Protein AF-A0A7S4SL00-F1 (afdb_monomer_lite)

pLDDT: mean 78.19, std 12.88, range [35.03, 93.44]

Organism: NCBI:txid49249

Secondary structure (DSSP, 8-state):
-HHHHHHTSEEETTEEHHHHHHHHS-TT--EEESS--HHHHHHH-SEEEEEEEEEETTTEEEEEEEEESS--TTS--------TT-SSPPGGG-S-TTTTEEEEES-TT-----

Sequence (114 aa):
DLSETVTSMSVTDKLDILGALALLVKPDGIILKNEVYFESFASMFKYSVMVNWYDNPIICSQVMTMGSNTVDFLNPTLQDTDIENLFIKPLKEIDDPFEYYHDYANSVTSRPIC

Foldseek 3Di:
DVVVVQQQPDPDPPDGNVLVVLVVADLAGKDKDFDPCQVVQLVSALKKFKFKDACDVPPRIIIMIMGHNPAHLVDHDDDDDVDPPDPDPRCVPDPDNCPGTPDIPNDPPPDPPD

Structure (mmCIF, N/CA/C/O backbone):
data_AF-A0A7S4SL00-F1
#
_entry.id   AF-A0A7S4SL00-F1
#
loop_
_atom_site.group_PDB
_atom_site.id
_atom_site.type_symbol
_atom_site.label_atom_id
_atom_site.label_alt_id
_atom_site.label_comp_id
_atom_site.label_asym_id
_atom_site.label_entity_id
_atom_site.label_seq_id
_atom_site.pdbx_PDB_ins_code
_atom_site.Cartn_x
_atom_site.Cartn_y
_atom_site.Cartn_z
_atom_site.occupancy
_atom_site.B_iso_or_equiv
_atom_site.auth_seq_id
_atom_site.auth_comp_id
_atom_site.auth_asym_id
_atom_site.auth_atom_id
_atom_site.pdbx_PDB_model_num
ATOM 1 N N . ASP A 1 1 ? 4.020 20.689 4.309 1.00 56.59 1 ASP A N 1
ATOM 2 C CA . ASP A 1 1 ? 3.211 20.263 3.162 1.00 56.59 1 ASP A CA 1
ATOM 3 C C . ASP A 1 1 ? 1.754 20.646 3.383 1.00 56.59 1 ASP A C 1
ATOM 5 O O . ASP A 1 1 ? 1.281 20.561 4.517 1.00 56.59 1 ASP A O 1
ATOM 9 N N . LEU A 1 2 ? 1.056 21.113 2.347 1.00 58.72 2 LEU A N 1
ATOM 10 C CA . LEU A 1 2 ? -0.370 21.435 2.465 1.00 58.72 2 LEU A CA 1
ATOM 11 C C . LEU A 1 2 ? -1.220 20.154 2.420 1.00 58.72 2 LEU A C 1
ATOM 13 O O . LEU A 1 2 ? -2.272 20.114 3.054 1.00 58.72 2 LEU A O 1
ATOM 17 N N . SER A 1 3 ? -0.745 19.108 1.730 1.00 63.59 3 SER A N 1
ATOM 18 C CA . SER A 1 3 ? -1.404 17.799 1.663 1.00 63.59 3 SER A CA 1
ATOM 19 C C . SER A 1 3 ? -1.508 17.166 3.054 1.00 63.59 3 SER A C 1
ATOM 21 O O . SER A 1 3 ? -2.621 16.893 3.493 1.00 63.59 3 SER A O 1
ATOM 23 N N . GLU A 1 4 ? -0.388 17.037 3.776 1.00 65.25 4 GLU A N 1
ATOM 24 C CA . GLU A 1 4 ? -0.309 16.511 5.149 1.00 65.25 4 GLU A CA 1
ATOM 25 C C . GLU A 1 4 ? -1.268 17.224 6.099 1.00 65.25 4 GLU A C 1
ATOM 27 O O . GLU A 1 4 ? -2.034 16.592 6.833 1.00 65.25 4 GLU A O 1
ATOM 32 N N . THR A 1 5 ? -1.229 18.559 6.059 1.00 65.75 5 THR A N 1
ATOM 33 C CA . THR A 1 5 ? -2.044 19.400 6.934 1.00 65.75 5 THR A CA 1
ATOM 34 C C . THR A 1 5 ? -3.519 19.124 6.684 1.00 65.75 5 THR A C 1
ATOM 36 O O . THR A 1 5 ? -4.275 18.970 7.630 1.00 65.75 5 THR A O 1
ATOM 39 N N . VAL A 1 6 ? -3.929 18.989 5.421 1.00 69.50 6 VAL A N 1
ATOM 40 C CA . VAL A 1 6 ? -5.318 18.674 5.080 1.00 69.50 6 VAL A CA 1
ATOM 41 C C . VAL A 1 6 ? -5.675 17.239 5.475 1.00 69.50 6 VAL A C 1
ATOM 43 O O . VAL A 1 6 ? -6.739 17.033 6.042 1.00 69.50 6 VAL A O 1
ATOM 46 N N . THR A 1 7 ? -4.822 16.234 5.249 1.00 71.25 7 THR A N 1
ATOM 47 C CA . THR A 1 7 ? -5.175 14.844 5.609 1.00 71.25 7 THR A CA 1
ATOM 48 C C . THR A 1 7 ? -5.318 14.604 7.110 1.00 71.25 7 THR A C 1
ATOM 50 O O . THR A 1 7 ? -6.104 13.742 7.498 1.00 71.25 7 THR A O 1
ATOM 53 N N . SER A 1 8 ? -4.600 15.372 7.929 1.00 74.25 8 SER A N 1
ATOM 54 C CA . SER A 1 8 ? -4.645 15.303 9.396 1.00 74.25 8 SER A CA 1
ATOM 55 C C . SER A 1 8 ? -5.716 16.201 10.028 1.00 74.25 8 SER A C 1
ATOM 57 O O . SER A 1 8 ? -5.918 16.159 11.242 1.00 74.25 8 SER A O 1
ATOM 59 N N . MET A 1 9 ? -6.439 17.004 9.235 1.00 81.69 9 MET A N 1
ATOM 60 C CA . MET A 1 9 ? -7.552 17.799 9.754 1.00 81.69 9 MET A CA 1
ATOM 61 C C . MET A 1 9 ? -8.674 16.893 10.259 1.00 81.69 9 MET A C 1
ATOM 63 O O . MET A 1 9 ? -9.130 15.980 9.570 1.00 81.69 9 MET A O 1
ATOM 67 N N . SER A 1 10 ? -9.156 17.193 11.463 1.00 81.94 10 SER A N 1
ATOM 68 C CA . SER A 1 10 ? -10.284 16.505 12.080 1.00 81.94 10 SER A CA 1
ATOM 69 C C . SER A 1 10 ? -11.578 16.735 11.292 1.00 81.94 10 SER A C 1
ATOM 71 O O . SER A 1 10 ? -11.997 17.871 11.075 1.00 81.94 10 SER A O 1
ATOM 73 N N . VAL A 1 11 ? -12.238 15.645 10.907 1.00 77.69 11 VAL A N 1
ATOM 74 C CA . VAL A 1 11 ? -13.626 15.615 10.412 1.00 77.69 11 VAL A CA 1
ATOM 75 C C . VAL A 1 11 ? -14.596 15.485 11.589 1.00 77.69 11 VAL A C 1
ATOM 77 O O . VAL A 1 11 ? -15.677 16.069 11.585 1.00 77.69 11 VAL A O 1
ATOM 80 N N . THR A 1 12 ? -14.192 14.730 12.614 1.00 82.81 12 THR A N 1
ATOM 81 C CA . THR A 1 12 ? -14.850 14.630 13.925 1.00 82.81 12 THR A CA 1
ATOM 82 C C . THR A 1 12 ? -13.786 14.568 15.023 1.00 82.81 12 THR A C 1
ATOM 84 O O . THR A 1 12 ? -12.609 14.375 14.724 1.00 82.81 12 THR A O 1
ATOM 87 N N . ASP A 1 13 ? -14.193 14.603 16.294 1.00 79.69 13 ASP A N 1
ATOM 88 C CA . ASP A 1 13 ? -13.294 14.455 17.454 1.00 79.69 13 ASP A CA 1
ATOM 89 C C . ASP A 1 13 ? -12.486 13.139 17.466 1.00 79.69 13 ASP A C 1
ATOM 91 O O . ASP A 1 13 ? -11.567 12.983 18.267 1.00 79.69 13 ASP A O 1
ATOM 95 N N . LYS A 1 14 ? -12.847 12.166 16.616 1.00 78.75 14 LYS A N 1
ATOM 96 C CA . LYS A 1 14 ? -12.233 10.829 16.548 1.00 78.75 14 LYS A CA 1
ATOM 97 C C . LYS A 1 14 ? -11.719 10.440 15.163 1.00 78.75 14 LYS A C 1
ATOM 99 O O . LYS A 1 14 ? -11.174 9.351 15.022 1.00 78.75 14 LYS A O 1
ATOM 104 N N . LEU A 1 15 ? -11.962 11.260 14.144 1.00 83.44 15 LEU A N 1
ATOM 105 C CA . LEU A 1 15 ? -11.732 10.889 12.750 1.00 83.44 15 LEU A CA 1
ATOM 106 C C . LEU A 1 15 ? -11.126 12.076 12.017 1.00 83.44 15 LEU A C 1
ATOM 108 O O . LEU A 1 15 ? -11.755 13.133 11.945 1.00 83.44 15 LEU A O 1
ATOM 112 N N . ASP A 1 16 ? -9.931 11.897 11.477 1.00 86.81 16 ASP A N 1
ATOM 113 C CA . ASP A 1 16 ? -9.327 12.825 10.530 1.00 86.81 16 ASP A CA 1
ATOM 114 C C . ASP A 1 16 ? -9.789 12.522 9.094 1.00 86.81 16 ASP A C 1
ATOM 116 O O . ASP A 1 16 ? -10.536 11.569 8.835 1.00 86.81 16 ASP A O 1
ATOM 120 N N . ILE A 1 17 ? -9.404 13.377 8.145 1.00 86.94 17 ILE A N 1
ATOM 121 C CA . ILE A 1 17 ? -9.780 13.217 6.735 1.00 86.94 17 ILE A CA 1
ATOM 122 C C . ILE A 1 17 ? -9.281 11.876 6.190 1.00 86.94 17 ILE A C 1
ATOM 124 O O . ILE A 1 17 ? -10.006 11.216 5.443 1.00 86.94 17 ILE A O 1
ATOM 128 N N . LEU A 1 18 ? -8.080 11.442 6.573 1.00 86.12 18 LEU A N 1
ATOM 129 C CA . LEU A 1 18 ? -7.531 10.168 6.121 1.00 86.12 18 LEU A CA 1
ATOM 130 C C . LEU A 1 18 ? -8.345 8.967 6.632 1.00 86.12 18 LEU A C 1
ATOM 132 O O . LEU A 1 18 ? -8.704 8.096 5.837 1.00 86.12 18 LEU A O 1
ATOM 136 N N . GLY A 1 19 ? -8.704 8.951 7.914 1.00 85.94 19 GLY A N 1
ATOM 137 C CA . GLY A 1 19 ? -9.564 7.931 8.508 1.00 85.94 19 GLY A CA 1
ATOM 138 C C . GLY A 1 19 ? -10.966 7.925 7.900 1.00 85.94 19 GLY A C 1
ATOM 139 O O . GLY A 1 19 ? -11.534 6.861 7.653 1.00 85.94 19 GLY A O 1
ATOM 140 N N . ALA A 1 20 ? -11.513 9.097 7.570 1.00 89.56 20 ALA A N 1
ATOM 141 C CA . ALA A 1 20 ? -12.783 9.195 6.854 1.00 89.56 20 ALA A CA 1
ATOM 142 C C . ALA A 1 20 ? -12.702 8.586 5.451 1.00 89.56 20 ALA A C 1
ATOM 144 O O . ALA A 1 20 ? -13.583 7.820 5.060 1.00 89.56 20 ALA A O 1
ATOM 145 N N . LEU A 1 21 ? -11.632 8.880 4.710 1.00 88.25 21 LEU A N 1
ATOM 146 C CA . LEU A 1 21 ? -11.401 8.295 3.391 1.00 88.25 21 LEU A CA 1
ATOM 147 C C . LEU A 1 21 ? -11.225 6.778 3.475 1.00 88.25 21 LEU A C 1
ATOM 149 O O . LEU A 1 21 ? -11.775 6.074 2.631 1.00 88.25 21 LEU A O 1
ATOM 153 N N . ALA A 1 22 ? -10.541 6.274 4.505 1.00 88.25 22 ALA A N 1
ATOM 154 C CA . ALA A 1 22 ? -10.361 4.843 4.722 1.00 88.25 22 ALA A CA 1
ATOM 155 C C . ALA A 1 22 ? -11.695 4.089 4.870 1.00 88.25 22 ALA A C 1
ATOM 157 O O . ALA A 1 22 ? -11.846 2.998 4.322 1.00 88.25 22 ALA A O 1
ATOM 158 N N . LEU A 1 23 ? -12.691 4.695 5.526 1.00 89.38 23 LEU A N 1
ATOM 159 C CA . LEU A 1 23 ? -14.039 4.124 5.665 1.00 89.38 23 LEU A CA 1
ATOM 160 C C . LEU A 1 23 ? -14.854 4.130 4.361 1.00 89.38 23 LEU A C 1
ATOM 162 O O . LEU A 1 23 ? -15.817 3.375 4.240 1.00 89.38 23 LEU A O 1
ATOM 166 N N . LEU A 1 24 ? -14.497 4.985 3.401 1.00 91.62 24 LEU A N 1
ATOM 167 C CA . LEU A 1 24 ? -15.173 5.099 2.104 1.00 91.62 24 LEU A CA 1
ATOM 168 C C . LEU A 1 24 ? -14.554 4.200 1.026 1.00 91.62 24 LEU A C 1
ATOM 170 O O . LEU A 1 24 ? -15.117 4.077 -0.066 1.00 91.62 24 LEU A O 1
ATOM 174 N N . VAL A 1 25 ? -13.409 3.571 1.309 1.00 92.00 25 VAL A N 1
ATOM 175 C CA . VAL A 1 25 ? -1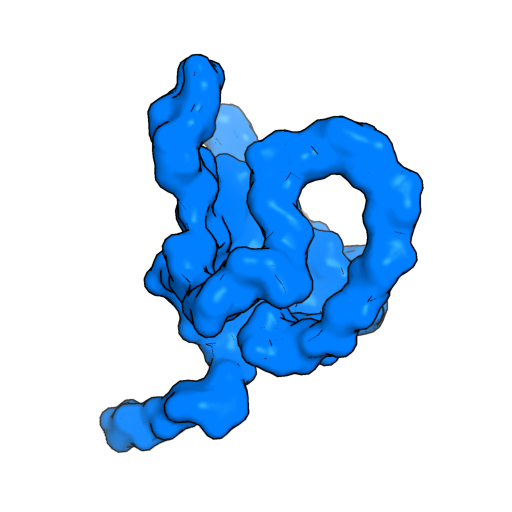2.797 2.588 0.412 1.00 92.00 25 VAL A CA 1
ATOM 176 C C . VAL A 1 25 ? -13.756 1.406 0.261 1.00 92.00 25 VAL A C 1
ATOM 178 O O . VAL A 1 25 ? -14.301 0.890 1.237 1.00 92.00 25 VAL A O 1
ATOM 181 N N . LYS A 1 26 ? -13.982 0.968 -0.982 1.00 91.94 26 LYS A N 1
ATOM 182 C CA . LYS A 1 26 ? -14.773 -0.240 -1.255 1.00 91.94 26 LYS A CA 1
ATOM 183 C C . LYS A 1 26 ? -14.163 -1.452 -0.529 1.00 91.94 26 LYS A C 1
ATOM 185 O O . LYS A 1 26 ? -12.960 -1.452 -0.285 1.00 91.94 26 LYS A O 1
ATOM 190 N N . PRO A 1 27 ? -14.933 -2.512 -0.230 1.00 86.19 27 PRO A N 1
ATOM 191 C CA . PRO A 1 27 ? -14.394 -3.694 0.451 1.00 86.19 27 PRO A CA 1
ATOM 192 C C . PRO A 1 27 ? -13.152 -4.301 -0.226 1.00 86.19 27 PRO A C 1
ATOM 194 O O . PRO A 1 27 ? -12.237 -4.746 0.460 1.00 86.19 27 PRO A O 1
ATOM 197 N N . ASP A 1 28 ? -13.112 -4.282 -1.557 1.00 86.88 28 ASP A N 1
ATOM 198 C CA . ASP A 1 28 ? -12.023 -4.727 -2.441 1.00 86.88 28 ASP A CA 1
ATOM 199 C C . ASP A 1 28 ? -11.096 -3.588 -2.902 1.00 86.88 28 ASP A C 1
ATOM 201 O O . ASP A 1 28 ? -10.201 -3.784 -3.722 1.00 86.88 28 ASP A O 1
ATOM 205 N N . GLY A 1 29 ? -11.317 -2.378 -2.394 1.00 90.31 29 GLY A N 1
ATOM 206 C CA . GLY A 1 29 ? -10.571 -1.195 -2.777 1.00 90.31 29 GLY A CA 1
ATOM 207 C C . GLY A 1 29 ? -9.169 -1.157 -2.173 1.00 90.31 29 GLY A C 1
ATOM 208 O O . GLY A 1 29 ? -8.878 -1.746 -1.127 1.00 90.31 29 GLY A O 1
ATOM 209 N N . ILE A 1 30 ? -8.311 -0.396 -2.844 1.00 92.44 30 ILE A N 1
ATOM 210 C CA . ILE A 1 30 ? -6.974 -0.032 -2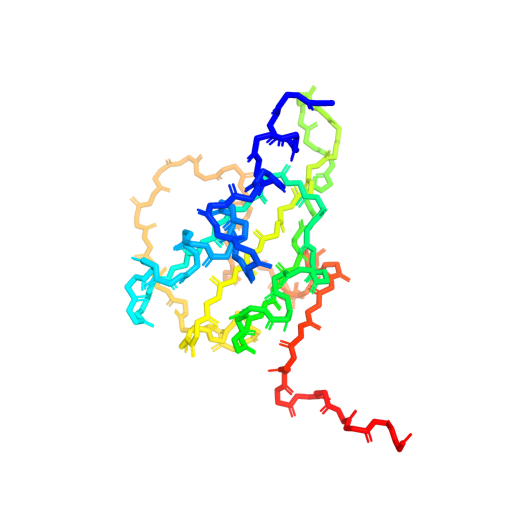.386 1.00 92.44 30 ILE A CA 1
ATOM 211 C C . ILE A 1 30 ? -6.940 1.490 -2.300 1.00 92.44 30 ILE A C 1
ATOM 213 O O . ILE A 1 30 ? -7.354 2.178 -3.237 1.00 92.44 30 ILE A O 1
ATOM 217 N N . ILE A 1 31 ? -6.441 2.018 -1.188 1.00 93.44 31 ILE A N 1
ATOM 218 C CA . ILE A 1 31 ? -6.040 3.420 -1.092 1.00 93.44 31 ILE A CA 1
ATOM 219 C C . ILE A 1 31 ? -4.522 3.508 -1.245 1.00 93.44 31 ILE A C 1
ATOM 221 O O . ILE A 1 31 ? -3.794 2.661 -0.729 1.00 93.44 31 ILE A O 1
ATOM 225 N N . LEU A 1 32 ? -4.052 4.528 -1.961 1.00 92.25 32 LEU A N 1
ATOM 226 C CA . LEU A 1 32 ? -2.636 4.786 -2.197 1.00 92.25 32 LEU A CA 1
ATOM 227 C C . LEU A 1 32 ? -2.307 6.230 -1.822 1.00 92.25 32 LEU A C 1
ATOM 229 O O . LEU A 1 32 ? -3.030 7.162 -2.181 1.00 92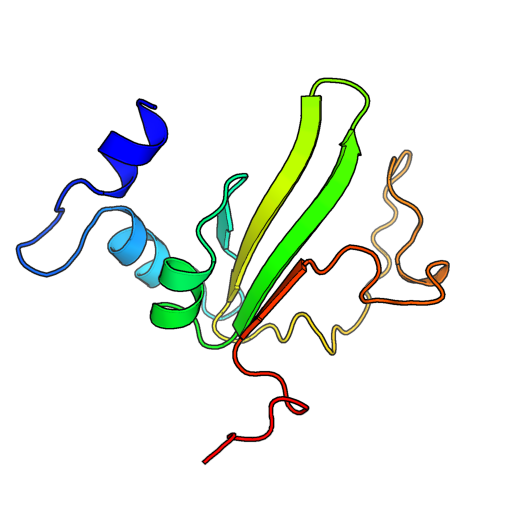.25 32 LEU A O 1
ATOM 233 N N . LYS A 1 33 ? -1.189 6.405 -1.122 1.00 91.00 33 LYS A N 1
ATOM 234 C CA . LYS A 1 33 ? -0.551 7.692 -0.847 1.00 91.00 33 LYS A CA 1
ATOM 235 C C . LYS A 1 33 ? 0.871 7.667 -1.381 1.00 91.00 33 LYS A C 1
ATOM 237 O O . LYS A 1 33 ? 1.596 6.709 -1.158 1.00 91.00 33 LYS A O 1
ATOM 242 N N . ASN A 1 34 ? 1.279 8.729 -2.059 1.00 88.19 34 ASN A N 1
ATOM 243 C CA . ASN A 1 34 ? 2.622 8.915 -2.612 1.00 88.19 34 ASN A CA 1
ATOM 244 C C . ASN A 1 34 ? 3.624 9.452 -1.568 1.00 88.19 34 ASN A C 1
ATOM 246 O O . ASN A 1 34 ? 4.502 10.240 -1.904 1.00 88.19 34 ASN A O 1
ATOM 250 N N . GLU A 1 35 ? 3.459 9.086 -0.298 1.00 84.69 35 GLU A N 1
ATOM 251 C CA . GLU A 1 35 ? 4.251 9.582 0.831 1.00 84.69 35 GLU A CA 1
ATOM 252 C C . GLU A 1 35 ? 4.367 8.486 1.907 1.00 84.69 35 GLU A C 1
ATOM 254 O O . GLU A 1 35 ? 3.702 7.443 1.835 1.00 84.69 35 GLU A O 1
ATOM 259 N N . VAL A 1 36 ? 5.212 8.724 2.915 1.00 86.38 36 VAL A N 1
ATOM 260 C CA . VAL A 1 36 ? 5.440 7.812 4.047 1.00 86.38 36 VAL A CA 1
ATOM 261 C C . VAL A 1 36 ? 4.276 7.928 5.039 1.00 86.38 36 VAL A C 1
ATOM 263 O O . VAL A 1 36 ? 4.232 8.851 5.841 1.00 86.38 36 VAL A O 1
ATOM 266 N N . TYR A 1 37 ? 3.332 6.987 4.986 1.00 85.81 37 TYR A N 1
ATOM 267 C CA . TYR A 1 37 ? 2.141 6.935 5.856 1.00 85.81 37 TYR A CA 1
ATOM 268 C C . TYR A 1 37 ? 1.928 5.544 6.471 1.00 85.81 37 TYR A C 1
ATOM 270 O O . TYR A 1 37 ? 0.829 5.206 6.918 1.00 85.81 37 TYR A O 1
ATOM 278 N N . PHE A 1 38 ? 2.970 4.711 6.465 1.00 87.06 38 PHE A N 1
ATOM 279 C CA . PHE A 1 38 ? 2.857 3.283 6.740 1.00 87.06 38 PHE A CA 1
ATOM 280 C C . PHE A 1 38 ? 2.221 2.969 8.100 1.00 87.06 38 PHE A C 1
ATOM 282 O O . PHE A 1 38 ? 1.273 2.189 8.145 1.00 87.06 38 PHE A O 1
ATOM 289 N N . GLU A 1 39 ? 2.651 3.623 9.182 1.00 86.94 39 GLU A N 1
ATOM 290 C CA . GLU A 1 39 ? 2.091 3.397 10.525 1.00 86.94 39 GLU A CA 1
ATOM 291 C C . GLU A 1 39 ? 0.595 3.732 10.594 1.00 86.94 39 GLU A C 1
ATOM 293 O O . GLU A 1 39 ? -0.210 2.961 11.120 1.00 86.94 39 GLU A O 1
ATOM 298 N N . SER A 1 40 ? 0.204 4.859 9.992 1.00 87.19 40 SER A N 1
ATOM 299 C CA . SER A 1 40 ? -1.200 5.269 9.922 1.00 87.19 40 SER A CA 1
ATOM 300 C C . SER A 1 40 ? -2.016 4.234 9.146 1.00 87.19 40 SER A C 1
ATOM 302 O O . SER A 1 40 ? -3.059 3.781 9.616 1.00 87.19 40 SER A O 1
ATOM 304 N N . PHE A 1 41 ? -1.519 3.789 7.992 1.00 90.50 41 PHE A N 1
ATOM 305 C CA . PHE A 1 41 ? -2.191 2.788 7.164 1.00 90.50 41 PHE A CA 1
ATOM 306 C C . PHE A 1 41 ? -2.280 1.423 7.848 1.00 90.50 41 PHE A C 1
ATOM 308 O O . PHE A 1 41 ? -3.336 0.799 7.792 1.00 90.50 41 PHE A O 1
ATOM 315 N N . ALA A 1 42 ? -1.226 0.988 8.539 1.00 88.75 42 ALA A N 1
ATOM 316 C CA . ALA A 1 42 ? -1.213 -0.254 9.309 1.00 88.75 42 ALA A CA 1
ATOM 317 C C . ALA A 1 42 ? -2.246 -0.254 10.450 1.00 88.75 42 ALA A C 1
ATOM 319 O O . ALA A 1 42 ? -2.752 -1.312 10.817 1.00 88.75 42 ALA A O 1
ATOM 320 N N . SER A 1 43 ? -2.590 0.919 10.996 1.00 88.75 43 SER A N 1
ATOM 321 C CA . SER A 1 43 ? -3.639 1.045 12.018 1.00 88.75 43 SER A CA 1
ATOM 322 C C . SER A 1 43 ? -5.067 1.070 11.453 1.00 88.75 43 SER A C 1
ATOM 324 O O . SER A 1 43 ? -6.007 0.692 12.151 1.00 88.75 43 SER A O 1
ATOM 326 N N . MET A 1 44 ? -5.244 1.503 10.198 1.00 89.38 44 MET A N 1
ATOM 327 C CA . MET A 1 44 ? -6.560 1.662 9.561 1.00 89.38 44 MET A CA 1
ATOM 328 C C . MET A 1 44 ? -6.976 0.470 8.694 1.00 89.38 44 MET A C 1
ATOM 330 O O . MET A 1 44 ? -8.172 0.241 8.507 1.00 89.38 44 MET A O 1
ATOM 334 N N . PHE A 1 45 ? -6.011 -0.265 8.140 1.00 91.19 45 PHE A N 1
ATOM 335 C CA . PHE A 1 45 ? -6.250 -1.332 7.175 1.00 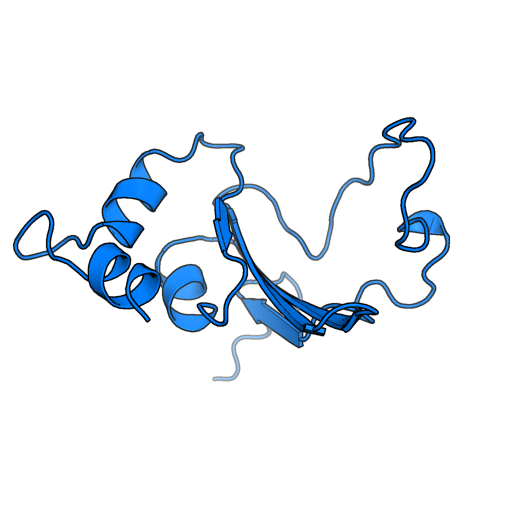91.19 45 PHE A CA 1
ATOM 336 C C . PHE A 1 45 ? -5.702 -2.663 7.660 1.00 91.19 45 PHE A C 1
ATOM 338 O O . PHE A 1 45 ? -4.643 -2.734 8.279 1.00 91.19 45 PHE A O 1
ATOM 345 N N . LYS A 1 46 ? -6.408 -3.744 7.316 1.00 90.81 46 LYS A N 1
ATOM 346 C CA . LYS A 1 46 ? -5.939 -5.099 7.611 1.00 90.81 46 LYS A CA 1
ATOM 347 C C . LYS A 1 46 ? -4.598 -5.390 6.938 1.00 90.81 46 LYS A C 1
ATOM 349 O O . LYS A 1 46 ? -3.723 -5.938 7.592 1.00 90.81 46 LYS A O 1
ATOM 354 N N . TYR A 1 47 ? -4.447 -5.038 5.667 1.00 91.25 47 TYR A N 1
ATOM 355 C CA . TYR A 1 47 ? -3.215 -5.202 4.907 1.00 91.25 47 TYR A CA 1
ATOM 356 C C . TYR A 1 47 ? -2.684 -3.826 4.532 1.00 91.25 47 TYR A C 1
ATOM 358 O O . TYR A 1 47 ? -3.409 -3.001 3.968 1.00 91.25 47 TYR A O 1
ATOM 366 N N . SER A 1 48 ? -1.413 -3.582 4.819 1.00 91.62 48 SER A N 1
ATOM 367 C CA . SER A 1 48 ? -0.731 -2.370 4.387 1.00 91.62 48 SER A CA 1
ATOM 368 C C . SER A 1 48 ? 0.678 -2.690 3.930 1.00 91.62 48 SER A C 1
ATOM 370 O O . SER A 1 48 ? 1.320 -3.629 4.409 1.00 91.62 48 SER A O 1
ATOM 372 N N . VAL A 1 49 ? 1.150 -1.899 2.978 1.00 90.81 49 VAL A N 1
ATOM 373 C CA . VAL A 1 49 ? 2.485 -2.048 2.430 1.00 90.81 49 VAL A CA 1
ATOM 374 C C . VAL A 1 49 ? 3.050 -0.696 2.033 1.00 90.81 49 VAL A C 1
ATOM 376 O O . VAL A 1 49 ? 2.321 0.195 1.596 1.00 90.81 49 VAL A O 1
ATOM 379 N N . MET A 1 50 ? 4.353 -0.545 2.190 1.00 90.06 50 MET A N 1
ATOM 380 C CA . MET A 1 50 ? 5.118 0.592 1.730 1.00 90.06 50 MET A CA 1
ATOM 381 C C . MET A 1 50 ? 6.067 0.122 0.640 1.00 90.06 50 MET A C 1
ATOM 383 O O . MET A 1 50 ? 6.906 -0.752 0.855 1.00 90.06 50 MET A O 1
ATOM 387 N N . VAL A 1 51 ? 5.913 0.706 -0.537 1.00 87.69 51 VAL A N 1
ATOM 388 C CA . VAL A 1 51 ? 6.755 0.466 -1.699 1.00 87.69 51 VAL A CA 1
ATOM 389 C C . VAL A 1 51 ? 7.708 1.640 -1.842 1.00 87.69 51 VAL A C 1
ATOM 391 O O . VAL A 1 51 ? 7.277 2.789 -1.745 1.00 87.69 51 VAL A O 1
ATOM 394 N N . ASN A 1 52 ? 8.984 1.376 -2.095 1.00 84.88 52 ASN A N 1
ATOM 395 C CA . ASN A 1 52 ? 9.931 2.414 -2.468 1.00 84.88 52 ASN A CA 1
ATOM 396 C C . ASN A 1 52 ? 10.418 2.191 -3.898 1.00 84.88 52 ASN A C 1
ATOM 398 O O . ASN A 1 52 ? 11.040 1.181 -4.219 1.00 84.88 52 ASN A O 1
ATOM 402 N N . TRP A 1 53 ? 10.128 3.159 -4.760 1.00 82.12 53 TRP A N 1
ATOM 403 C CA . TRP A 1 53 ? 10.655 3.203 -6.110 1.00 82.12 53 TRP A CA 1
ATOM 404 C C . TRP A 1 53 ? 11.960 4.001 -6.112 1.00 82.12 53 TRP A C 1
ATOM 406 O O . TRP A 1 53 ? 11.959 5.236 -6.151 1.00 82.12 53 TRP A O 1
ATOM 416 N N . TYR A 1 54 ? 13.067 3.263 -6.048 1.00 78.69 54 TYR A N 1
ATOM 417 C CA . TYR A 1 54 ? 14.422 3.788 -6.194 1.00 78.69 54 TYR A CA 1
ATOM 418 C C . TYR A 1 54 ? 14.708 4.214 -7.641 1.00 78.69 54 TYR A C 1
ATOM 420 O O . TYR A 1 54 ? 14.104 3.703 -8.584 1.00 78.69 54 TYR A O 1
ATOM 428 N N . ASP A 1 55 ? 15.637 5.155 -7.806 1.00 80.56 55 ASP A N 1
ATOM 429 C CA . ASP A 1 55 ? 16.098 5.682 -9.097 1.00 80.56 55 ASP A CA 1
ATOM 430 C C . ASP A 1 55 ? 14.978 6.249 -9.988 1.00 80.56 55 ASP A C 1
ATOM 432 O O . ASP A 1 55 ? 15.006 6.158 -11.218 1.00 80.56 55 ASP A O 1
ATOM 436 N N . ASN A 1 56 ? 13.978 6.884 -9.370 1.00 81.62 56 ASN A N 1
ATOM 437 C CA . ASN A 1 56 ? 12.965 7.632 -10.103 1.00 81.62 56 ASN A CA 1
ATOM 438 C C . ASN A 1 56 ? 13.643 8.764 -10.910 1.00 81.62 56 ASN A C 1
ATOM 440 O O . ASN A 1 56 ? 14.310 9.617 -10.320 1.00 81.62 56 ASN A O 1
ATOM 444 N N . PRO A 1 57 ? 13.443 8.847 -12.238 1.00 78.50 57 PRO A N 1
ATOM 445 C CA . PRO A 1 57 ? 14.199 9.763 -13.096 1.00 78.50 57 PRO A CA 1
ATOM 446 C C . PRO A 1 57 ? 13.882 11.251 -12.874 1.00 78.50 57 PRO A C 1
ATOM 448 O O . PRO A 1 57 ? 14.617 12.108 -13.360 1.00 78.50 57 PRO A O 1
ATOM 451 N N . ILE A 1 58 ? 12.788 11.569 -12.177 1.00 84.38 58 ILE A N 1
ATOM 452 C CA . ILE A 1 58 ? 12.339 12.944 -11.928 1.00 84.38 58 ILE A CA 1
ATOM 453 C C . ILE A 1 58 ? 12.679 13.377 -10.497 1.00 84.38 58 ILE A C 1
ATOM 455 O O . ILE A 1 58 ? 13.147 14.494 -10.292 1.00 84.38 58 ILE A O 1
ATOM 459 N N . ILE A 1 59 ? 12.439 12.505 -9.513 1.00 81.75 59 ILE A N 1
ATOM 460 C CA . ILE A 1 59 ? 12.509 12.842 -8.076 1.00 81.75 59 ILE A CA 1
ATOM 461 C C . ILE A 1 59 ? 13.464 11.948 -7.267 1.00 81.75 59 ILE A C 1
ATOM 463 O O . ILE A 1 59 ? 13.454 11.991 -6.040 1.00 81.75 59 ILE A O 1
ATOM 467 N N . CYS A 1 60 ? 14.307 11.161 -7.941 1.00 82.25 60 CYS A N 1
ATOM 468 C CA . CYS A 1 60 ? 15.313 10.234 -7.400 1.00 82.25 60 CYS A CA 1
ATOM 469 C C . CYS A 1 60 ? 14.753 9.031 -6.623 1.00 82.25 60 CYS A C 1
ATOM 471 O O . CYS A 1 60 ? 15.127 7.902 -6.915 1.00 82.25 60 CYS A O 1
ATOM 473 N N . SER A 1 61 ? 13.862 9.233 -5.653 1.00 83.50 61 SER A N 1
ATOM 474 C CA . SER A 1 61 ? 13.239 8.156 -4.873 1.00 83.50 61 SER A CA 1
ATOM 475 C C . SER A 1 61 ? 11.804 8.532 -4.538 1.00 83.50 61 SER A C 1
ATOM 477 O O . SER A 1 61 ? 11.545 9.650 -4.094 1.00 83.50 61 SER A O 1
ATOM 479 N N . GLN A 1 62 ? 10.874 7.599 -4.729 1.00 86.50 62 GLN A N 1
ATOM 480 C CA . GLN A 1 62 ? 9.456 7.815 -4.450 1.00 86.50 62 GLN A CA 1
ATOM 481 C C . GLN A 1 62 ? 8.922 6.719 -3.537 1.00 86.50 62 GLN A C 1
ATOM 483 O O . GLN A 1 62 ? 8.863 5.554 -3.921 1.00 86.50 62 GLN A O 1
ATOM 488 N N . VAL A 1 63 ? 8.452 7.115 -2.356 1.00 88.44 63 VAL A N 1
ATOM 489 C CA . VAL A 1 63 ? 7.781 6.202 -1.429 1.00 88.44 63 VAL A CA 1
ATOM 490 C C . VAL A 1 63 ? 6.280 6.213 -1.682 1.00 88.44 63 VAL A C 1
ATOM 492 O O . VAL A 1 63 ? 5.684 7.270 -1.870 1.00 88.44 63 VAL A O 1
ATOM 495 N N . MET A 1 64 ? 5.650 5.048 -1.687 1.00 90.56 64 MET A N 1
ATOM 496 C CA . MET A 1 64 ? 4.206 4.905 -1.803 1.00 90.56 64 MET A CA 1
ATOM 497 C C . MET A 1 64 ? 3.694 3.992 -0.700 1.00 90.56 64 MET A C 1
ATOM 499 O O . MET A 1 64 ? 4.159 2.867 -0.557 1.00 90.56 64 MET A O 1
ATOM 503 N N . THR A 1 65 ? 2.705 4.453 0.053 1.00 92.06 65 THR A N 1
ATOM 504 C CA . THR A 1 65 ? 2.008 3.647 1.054 1.00 92.06 65 THR A CA 1
ATOM 505 C C . THR A 1 65 ? 0.657 3.214 0.500 1.00 92.06 65 THR A C 1
ATOM 507 O O . THR A 1 65 ? -0.105 4.038 -0.010 1.00 92.06 65 THR A O 1
ATOM 510 N N . MET A 1 66 ? 0.347 1.926 0.610 1.00 92.88 66 MET A N 1
ATOM 511 C CA . MET A 1 66 ? -0.904 1.327 0.156 1.00 92.88 66 MET A CA 1
ATOM 512 C C . MET A 1 66 ? -1.601 0.582 1.291 1.00 92.88 66 MET A C 1
ATOM 514 O O . MET A 1 66 ? -0.949 0.020 2.172 1.00 92.88 66 MET A O 1
ATOM 518 N N . GLY A 1 67 ? -2.934 0.590 1.273 1.00 93.06 67 GLY A N 1
ATOM 519 C CA . GLY A 1 67 ? -3.765 -0.048 2.293 1.00 93.06 67 GLY A CA 1
ATOM 520 C C . GLY A 1 67 ? -5.021 -0.671 1.698 1.00 93.06 67 GLY A C 1
ATOM 521 O O . GLY A 1 67 ? -5.644 -0.095 0.802 1.00 93.06 67 GLY A O 1
ATOM 522 N N . SER A 1 68 ? -5.386 -1.854 2.191 1.00 92.81 68 SER A N 1
ATOM 523 C CA . SER A 1 68 ? -6.620 -2.557 1.837 1.00 92.81 68 SER A CA 1
ATOM 524 C C . SER A 1 68 ? -7.087 -3.456 2.982 1.00 92.81 68 SER A C 1
ATOM 526 O O . SER A 1 68 ? -6.295 -3.960 3.774 1.00 92.81 68 SER A O 1
ATOM 528 N N . ASN A 1 69 ? -8.394 -3.698 3.069 1.00 90.94 69 ASN A N 1
ATOM 529 C CA . ASN A 1 69 ? -8.955 -4.630 4.050 1.00 90.94 69 ASN A CA 1
ATOM 530 C C . ASN A 1 69 ? -9.047 -6.076 3.541 1.00 90.94 69 ASN A C 1
ATOM 532 O O . ASN A 1 69 ? -9.274 -6.990 4.336 1.00 90.94 69 ASN A O 1
ATOM 536 N N . THR A 1 70 ? -8.860 -6.297 2.238 1.00 89.88 70 THR A N 1
ATOM 537 C CA . THR A 1 70 ? -9.053 -7.607 1.594 1.00 89.88 70 THR A CA 1
ATOM 538 C C . THR A 1 70 ? -7.889 -8.035 0.708 1.00 89.88 70 THR A C 1
ATOM 540 O O . THR A 1 70 ? -7.666 -9.237 0.578 1.00 89.88 70 THR A O 1
ATOM 543 N N . VAL A 1 71 ? -7.134 -7.093 0.137 1.00 88.12 71 VAL A N 1
ATOM 544 C CA . VAL A 1 71 ? -5.994 -7.399 -0.735 1.00 88.12 71 VAL A CA 1
ATOM 545 C C . VAL A 1 71 ? -4.741 -7.647 0.102 1.00 88.12 71 VAL A C 1
ATOM 547 O O . VAL A 1 71 ? -4.205 -6.720 0.702 1.00 88.12 71 VAL A O 1
ATOM 550 N N . ASP A 1 72 ? -4.258 -8.890 0.110 1.00 87.12 72 ASP A N 1
ATOM 551 C CA . ASP A 1 72 ? -2.927 -9.230 0.619 1.00 87.12 72 ASP A CA 1
ATOM 552 C C . ASP A 1 72 ? -1.877 -8.890 -0.448 1.00 87.12 72 ASP A C 1
ATOM 554 O O . ASP A 1 72 ? -1.748 -9.579 -1.462 1.00 87.12 72 ASP A O 1
ATOM 558 N N . PHE A 1 73 ? -1.131 -7.809 -0.216 1.00 84.38 73 PHE A N 1
ATOM 559 C CA . PHE A 1 73 ? -0.106 -7.326 -1.141 1.00 84.38 73 PHE A CA 1
ATOM 560 C C . PHE A 1 73 ? 1.094 -8.268 -1.272 1.00 84.38 73 PHE A C 1
ATOM 562 O O . PHE A 1 73 ? 1.808 -8.185 -2.263 1.00 84.38 73 PHE A O 1
ATOM 569 N N . LEU A 1 74 ? 1.323 -9.156 -0.302 1.00 80.44 74 LEU A N 1
ATOM 570 C CA . LEU A 1 74 ? 2.501 -10.028 -0.273 1.00 80.44 74 LEU A CA 1
ATOM 571 C C . LEU A 1 74 ? 2.230 -11.384 -0.925 1.00 80.44 74 LEU A C 1
ATOM 573 O O . LEU A 1 74 ? 3.166 -12.083 -1.301 1.00 80.44 74 LEU A O 1
ATOM 577 N N . ASN A 1 75 ? 0.954 -11.743 -1.083 1.00 79.88 75 ASN A N 1
ATOM 578 C CA . ASN A 1 75 ? 0.518 -12.932 -1.811 1.00 79.88 75 ASN A CA 1
ATOM 579 C C . ASN A 1 75 ? -0.493 -12.563 -2.914 1.00 79.88 75 ASN A C 1
ATOM 581 O O . ASN A 1 75 ? -1.618 -13.077 -2.916 1.00 79.88 75 ASN A O 1
ATOM 585 N N . PRO A 1 76 ? -0.143 -11.658 -3.849 1.00 74.75 76 PRO A N 1
ATOM 586 C CA . PRO A 1 76 ? -1.091 -11.187 -4.839 1.00 74.75 76 PRO A CA 1
ATOM 587 C C . PRO A 1 76 ? -1.353 -12.266 -5.893 1.00 74.75 76 PRO A C 1
ATOM 589 O O . PRO A 1 76 ? -0.452 -12.973 -6.347 1.00 74.75 76 PRO A O 1
ATOM 592 N N . THR A 1 77 ? -2.598 -12.344 -6.360 1.00 75.62 77 THR A N 1
ATOM 593 C CA . THR A 1 77 ? -2.878 -13.011 -7.635 1.00 75.62 77 THR A CA 1
ATOM 594 C C . THR A 1 77 ? -2.550 -12.028 -8.751 1.00 75.62 77 THR A C 1
ATOM 596 O O . THR A 1 77 ? -3.278 -11.059 -8.956 1.00 75.62 77 THR A O 1
ATOM 599 N N . LEU A 1 78 ? -1.433 -12.250 -9.446 1.00 74.81 78 LEU A N 1
ATOM 600 C CA . LEU A 1 78 ? -1.004 -11.382 -10.541 1.00 74.81 78 LEU A CA 1
ATOM 601 C C . LEU A 1 78 ? -1.976 -11.499 -11.718 1.00 74.81 78 LEU A C 1
ATOM 603 O O . LEU A 1 78 ? -2.155 -12.577 -12.288 1.00 74.81 78 LEU A O 1
ATOM 607 N N . GLN A 1 79 ? -2.573 -10.374 -12.099 1.00 73.56 79 GLN A N 1
ATOM 608 C CA . GLN A 1 79 ? -3.354 -10.254 -13.321 1.00 73.56 79 GLN A CA 1
ATOM 609 C C . GLN A 1 79 ? -2.506 -9.573 -14.389 1.00 73.56 79 GLN A C 1
ATOM 611 O O . GLN A 1 79 ? -1.855 -8.567 -14.124 1.00 73.56 79 GLN A O 1
ATOM 616 N N . ASP A 1 80 ? -2.526 -10.126 -15.599 1.00 73.81 80 ASP A N 1
ATOM 617 C CA . ASP A 1 80 ? -1.923 -9.465 -16.748 1.00 73.81 80 ASP A CA 1
ATOM 618 C C . ASP A 1 80 ? -2.857 -8.352 -17.221 1.00 73.81 80 ASP A C 1
ATOM 620 O O . ASP A 1 80 ? -3.944 -8.607 -17.747 1.00 73.81 80 ASP A O 1
ATOM 624 N N . THR A 1 81 ? -2.471 -7.116 -16.945 1.00 70.00 81 THR A N 1
ATOM 625 C CA . THR A 1 81 ? -3.098 -5.935 -17.525 1.00 70.00 81 THR A CA 1
ATOM 626 C C . THR A 1 81 ? -2.240 -5.547 -18.717 1.00 70.00 81 THR A C 1
ATOM 628 O O . THR A 1 81 ? -1.103 -5.135 -18.507 1.00 70.00 81 THR A O 1
ATOM 631 N N . ASP A 1 82 ? -2.772 -5.712 -19.930 1.00 75.19 82 ASP A N 1
ATOM 632 C CA . ASP A 1 82 ? -2.139 -5.423 -21.229 1.00 75.19 82 ASP A CA 1
ATOM 633 C C . ASP A 1 82 ? -1.815 -3.921 -21.380 1.00 75.19 82 ASP A C 1
ATOM 635 O O . ASP A 1 82 ? -2.470 -3.171 -22.103 1.00 75.19 82 ASP A O 1
ATOM 639 N N . ILE A 1 83 ? -0.874 -3.441 -20.566 1.00 76.50 83 ILE A N 1
ATOM 640 C CA . ILE A 1 83 ? -0.469 -2.045 -20.458 1.00 76.50 83 ILE A CA 1
ATOM 641 C C . ILE A 1 83 ? 0.809 -1.884 -21.267 1.00 76.50 83 ILE A C 1
ATOM 643 O O . ILE A 1 83 ? 1.897 -2.277 -20.844 1.00 76.50 83 ILE A O 1
ATOM 647 N N . GLU A 1 84 ? 0.682 -1.246 -22.423 1.00 69.94 84 GLU A N 1
ATOM 648 C CA . GLU A 1 84 ? 1.837 -0.813 -23.194 1.00 69.94 84 GLU A CA 1
ATOM 649 C C . GLU A 1 84 ? 2.582 0.309 -22.445 1.00 69.94 84 GLU A C 1
ATOM 651 O O . GLU A 1 84 ? 1.979 1.284 -21.991 1.00 69.94 84 GLU A O 1
ATOM 656 N N . ASN A 1 85 ? 3.914 0.209 -22.375 1.00 69.38 85 ASN A N 1
ATOM 657 C CA . ASN A 1 85 ? 4.833 1.203 -21.791 1.00 69.38 85 ASN A CA 1
ATOM 658 C C . ASN A 1 85 ? 4.879 1.287 -20.253 1.00 69.38 85 ASN A C 1
ATOM 660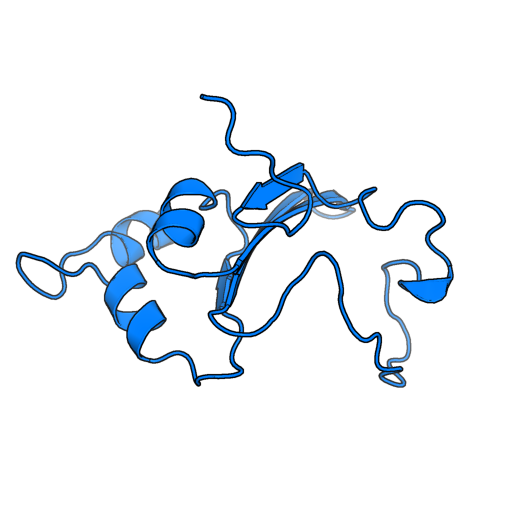 O O . ASN A 1 85 ? 5.156 2.356 -19.700 1.00 69.38 85 ASN A O 1
ATOM 664 N N . LEU A 1 86 ? 4.673 0.176 -19.538 1.00 70.69 86 LEU A N 1
ATOM 665 C CA . LEU A 1 86 ? 4.982 0.137 -18.108 1.00 70.69 86 LEU A CA 1
ATOM 666 C C . LEU A 1 86 ? 6.496 0.339 -17.895 1.00 70.69 86 LEU A C 1
ATOM 668 O O . LEU A 1 86 ? 7.312 -0.470 -18.323 1.00 70.69 86 LEU A O 1
ATOM 672 N N . PHE A 1 87 ? 6.870 1.443 -17.240 1.00 67.88 87 PHE A N 1
ATOM 673 C CA . PHE A 1 87 ? 8.274 1.795 -16.969 1.00 67.88 87 PHE A CA 1
ATOM 674 C C . PHE A 1 87 ? 8.903 0.958 -15.839 1.00 67.88 87 PHE A C 1
ATOM 676 O O . PHE A 1 87 ? 10.106 1.015 -15.599 1.00 67.88 87 PHE A O 1
ATOM 683 N N . ILE A 1 88 ? 8.086 0.180 -15.133 1.00 69.38 88 ILE A N 1
ATOM 684 C CA . ILE A 1 88 ? 8.516 -0.766 -14.107 1.00 69.38 88 ILE A CA 1
ATOM 685 C C . ILE A 1 88 ? 8.549 -2.151 -14.756 1.00 69.38 88 ILE A C 1
ATOM 687 O O . ILE A 1 88 ? 7.669 -2.474 -15.556 1.00 69.38 88 ILE A O 1
ATOM 691 N N . LYS A 1 89 ? 9.557 -2.968 -14.424 1.00 67.44 89 LYS A N 1
ATOM 692 C CA . LYS A 1 89 ? 9.625 -4.354 -14.904 1.00 67.44 89 LYS A CA 1
ATOM 693 C C . LYS A 1 89 ? 8.316 -5.084 -14.571 1.00 67.44 89 LYS A C 1
ATOM 695 O O . LYS A 1 89 ? 7.782 -4.879 -13.476 1.00 67.44 89 LYS A O 1
ATOM 700 N N . PRO A 1 90 ? 7.793 -5.936 -15.468 1.00 68.06 90 PRO A N 1
ATOM 701 C CA . PRO A 1 90 ? 6.636 -6.759 -15.148 1.00 68.06 90 PRO A CA 1
ATOM 702 C C . PRO A 1 90 ? 6.864 -7.535 -13.845 1.00 68.06 90 PRO A C 1
ATOM 704 O O . PRO A 1 90 ? 7.924 -8.125 -13.660 1.00 68.06 90 PRO A O 1
ATOM 707 N N . LEU A 1 91 ? 5.855 -7.603 -12.967 1.00 65.88 91 LEU A N 1
ATOM 708 C CA . LEU A 1 91 ? 5.942 -8.345 -11.694 1.00 65.88 91 LEU A CA 1
ATOM 709 C C . LEU A 1 91 ? 6.319 -9.826 -11.871 1.00 65.88 91 LEU A C 1
ATOM 711 O O . LEU A 1 91 ? 6.853 -10.438 -10.957 1.00 65.88 91 LEU A O 1
ATOM 715 N N . LYS A 1 92 ? 6.068 -10.394 -13.057 1.00 65.75 92 LYS A N 1
ATOM 716 C CA . LYS A 1 92 ? 6.453 -11.765 -13.431 1.00 65.75 92 LYS A CA 1
ATOM 717 C C . LYS A 1 92 ? 7.954 -11.938 -13.706 1.00 65.75 92 LYS A C 1
ATOM 719 O O . LYS A 1 92 ? 8.425 -13.068 -13.708 1.00 65.75 92 LYS A O 1
ATOM 724 N N . GLU A 1 93 ? 8.670 -10.854 -13.996 1.00 70.38 93 GLU A N 1
ATOM 725 C CA . GLU A 1 93 ? 10.103 -10.841 -14.331 1.00 70.38 93 GLU A CA 1
ATOM 726 C C . GLU A 1 93 ? 10.984 -10.430 -13.142 1.00 70.38 93 GLU A C 1
ATOM 728 O O . GLU A 1 93 ? 12.205 -10.351 -13.268 1.00 70.38 93 GLU A O 1
ATOM 733 N N . ILE A 1 94 ? 10.370 -10.129 -11.997 1.00 69.31 94 ILE A N 1
ATOM 734 C CA . ILE A 1 94 ? 11.063 -9.761 -10.767 1.00 69.31 94 ILE A CA 1
ATOM 735 C C . ILE A 1 94 ? 11.343 -11.044 -9.976 1.00 69.31 94 ILE A C 1
ATOM 737 O O . ILE A 1 94 ? 10.415 -11.738 -9.563 1.00 69.31 94 ILE A O 1
ATOM 741 N N . ASP A 1 95 ? 12.627 -11.350 -9.774 1.00 70.44 95 ASP A N 1
ATOM 742 C CA . ASP A 1 95 ? 13.075 -12.545 -9.041 1.00 70.44 95 ASP A CA 1
ATOM 743 C C . ASP A 1 95 ? 12.750 -12.463 -7.539 1.00 70.44 95 ASP A C 1
ATOM 745 O O . ASP A 1 95 ? 12.433 -13.478 -6.916 1.00 70.44 95 ASP A O 1
ATOM 749 N N . ASP A 1 96 ? 12.809 -11.257 -6.962 1.00 72.19 96 ASP A N 1
ATOM 750 C CA . ASP A 1 96 ? 12.435 -10.983 -5.574 1.00 72.19 96 ASP A CA 1
ATOM 751 C C . ASP A 1 96 ? 11.211 -10.054 -5.521 1.00 72.19 96 ASP A C 1
ATOM 753 O O . ASP A 1 96 ? 11.351 -8.844 -5.713 1.00 72.19 96 ASP A O 1
ATOM 757 N N . PRO A 1 97 ? 10.001 -10.568 -5.226 1.00 66.00 97 PRO A N 1
ATOM 758 C CA . PRO A 1 97 ? 8.795 -9.744 -5.172 1.00 66.00 97 PRO A CA 1
ATOM 759 C C . PRO A 1 97 ? 8.863 -8.654 -4.091 1.00 66.00 97 PRO A C 1
ATOM 761 O O . PRO A 1 97 ? 8.033 -7.745 -4.110 1.00 66.00 97 PRO A O 1
ATOM 764 N N . PHE A 1 98 ? 9.837 -8.718 -3.175 1.00 69.75 98 PHE A N 1
ATOM 765 C CA . PHE A 1 98 ? 10.097 -7.714 -2.147 1.00 69.75 98 PHE A CA 1
ATOM 766 C C . PHE A 1 98 ? 11.143 -6.670 -2.528 1.00 69.75 98 PHE A C 1
ATOM 768 O O . PHE A 1 98 ? 11.366 -5.763 -1.733 1.00 69.75 98 PHE A O 1
ATOM 775 N N . GLU A 1 99 ? 11.702 -6.708 -3.741 1.00 72.06 99 GLU A N 1
ATOM 776 C CA . GLU A 1 99 ? 12.698 -5.730 -4.208 1.00 72.06 99 GLU A CA 1
ATOM 777 C C . GLU A 1 99 ? 12.221 -4.279 -4.030 1.00 72.06 99 GLU A C 1
ATOM 779 O O . GLU A 1 99 ? 12.998 -3.395 -3.670 1.00 72.06 99 GLU A O 1
ATOM 784 N N . TYR A 1 100 ? 10.920 -4.042 -4.217 1.00 73.06 100 TYR A N 1
ATOM 785 C CA . TYR A 1 100 ? 10.317 -2.723 -4.045 1.00 73.06 100 TYR A CA 1
ATOM 786 C C . TYR A 1 100 ? 9.599 -2.538 -2.704 1.00 73.06 100 TYR A C 1
ATOM 788 O O . TYR A 1 100 ? 9.184 -1.419 -2.406 1.00 73.06 100 TYR A O 1
ATOM 796 N N . TYR A 1 101 ? 9.432 -3.582 -1.887 1.00 75.12 101 TYR A N 1
ATOM 797 C CA . TYR A 1 101 ? 8.752 -3.485 -0.595 1.00 75.12 101 TYR A CA 1
ATOM 798 C C . TYR A 1 101 ? 9.727 -3.045 0.497 1.00 75.12 101 TYR A C 1
ATOM 800 O O . TYR A 1 101 ? 10.651 -3.767 0.854 1.00 75.12 101 TYR A O 1
ATOM 808 N N . HIS A 1 102 ? 9.488 -1.862 1.060 1.00 73.56 102 HIS A N 1
ATOM 809 C CA . HIS A 1 102 ? 10.278 -1.340 2.170 1.00 73.56 102 HIS A CA 1
ATOM 810 C C . HIS A 1 102 ? 9.711 -1.769 3.531 1.00 73.56 102 HIS A C 1
ATOM 812 O O . HIS A 1 102 ? 10.473 -2.178 4.397 1.00 73.56 102 HIS A O 1
ATOM 818 N N . ASP A 1 103 ? 8.383 -1.723 3.709 1.00 74.25 103 ASP A N 1
ATOM 819 C CA . ASP A 1 103 ? 7.694 -2.148 4.941 1.00 74.25 103 ASP A CA 1
ATOM 820 C C . ASP A 1 103 ? 6.332 -2.787 4.627 1.00 74.25 103 ASP A C 1
ATOM 822 O O . ASP A 1 103 ? 5.712 -2.473 3.612 1.00 74.25 103 ASP A O 1
ATOM 826 N N . TYR A 1 104 ? 5.839 -3.684 5.486 1.00 74.75 104 TYR A N 1
ATOM 827 C CA . TYR A 1 104 ? 4.533 -4.343 5.337 1.00 74.75 104 TYR A CA 1
ATOM 828 C C . TYR A 1 104 ? 3.942 -4.759 6.691 1.00 74.75 104 TYR A C 1
ATOM 830 O O . TYR A 1 104 ? 4.679 -5.100 7.615 1.00 74.75 104 TYR A O 1
ATOM 838 N N . ALA A 1 105 ? 2.612 -4.735 6.830 1.00 67.50 105 ALA A N 1
ATOM 839 C CA . ALA A 1 105 ? 1.916 -5.140 8.057 1.00 67.50 105 ALA A CA 1
ATOM 840 C C . ALA A 1 105 ? 0.914 -6.275 7.805 1.00 67.50 105 ALA A C 1
ATOM 842 O O . ALA A 1 105 ? 0.262 -6.326 6.762 1.00 67.50 105 ALA A O 1
ATOM 843 N N . ASN A 1 106 ? 0.778 -7.155 8.808 1.00 61.97 106 ASN A N 1
ATOM 844 C CA . ASN A 1 106 ? -0.120 -8.317 8.831 1.00 61.97 106 ASN A CA 1
ATOM 845 C C . ASN A 1 106 ? 0.086 -9.290 7.658 1.00 61.97 106 ASN A C 1
ATOM 847 O O . ASN A 1 106 ? -0.854 -9.649 6.945 1.00 61.97 106 ASN A O 1
ATOM 851 N N . SER A 1 107 ? 1.321 -9.762 7.486 1.00 52.78 107 SER A N 1
ATOM 852 C CA . SER A 1 107 ? 1.621 -10.854 6.561 1.00 52.78 107 SER A CA 1
ATOM 853 C C . SER A 1 107 ? 1.403 -12.218 7.214 1.00 52.78 107 SER A C 1
ATOM 855 O O . SER A 1 107 ? 1.595 -12.392 8.417 1.00 52.78 107 SER A O 1
ATOM 857 N N . VAL A 1 108 ? 1.112 -13.246 6.419 1.00 54.09 108 VAL A N 1
ATOM 858 C CA . VAL A 1 108 ? 1.087 -14.639 6.910 1.00 54.09 108 VAL A CA 1
ATOM 859 C C . VAL A 1 108 ? 2.468 -15.090 7.439 1.00 54.09 108 VAL A C 1
ATOM 861 O O . VAL A 1 108 ? 2.567 -16.056 8.193 1.00 54.09 108 VAL A O 1
ATOM 864 N N . THR A 1 109 ? 3.540 -14.376 7.075 1.00 47.94 109 THR A N 1
ATOM 865 C CA . THR A 1 109 ? 4.919 -14.589 7.548 1.00 47.94 109 THR A CA 1
ATOM 866 C C . THR A 1 109 ? 5.284 -13.763 8.785 1.00 47.94 109 THR A C 1
ATOM 868 O O . THR A 1 109 ? 6.311 -14.042 9.409 1.00 47.94 109 THR A O 1
ATOM 871 N N . SER A 1 110 ? 4.457 -12.788 9.175 1.00 49.38 110 SER A N 1
ATOM 872 C CA . SER A 1 110 ? 4.668 -11.956 10.355 1.00 49.38 110 SER A CA 1
ATOM 873 C C . SER A 1 110 ? 4.403 -12.807 11.590 1.00 49.38 110 SER A C 1
ATOM 875 O O . SER A 1 110 ? 3.275 -13.036 12.023 1.00 49.38 110 SER A O 1
ATOM 877 N N . ARG A 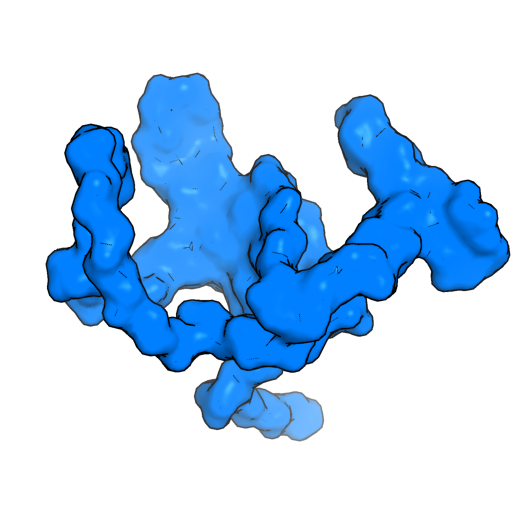1 111 ? 5.483 -13.385 12.120 1.00 39.34 111 ARG A N 1
ATOM 878 C CA . ARG A 1 111 ? 5.439 -14.064 13.409 1.00 39.34 111 ARG A CA 1
ATOM 879 C C . ARG A 1 111 ? 5.160 -12.990 14.458 1.00 39.34 111 ARG A C 1
ATOM 881 O O . ARG A 1 111 ? 5.892 -12.000 14.464 1.00 39.34 111 ARG A O 1
ATOM 888 N N . PRO A 1 112 ? 4.168 -13.163 15.347 1.00 41.84 112 PRO A N 1
ATOM 889 C CA . PRO A 1 112 ? 4.086 -12.328 16.531 1.00 41.84 112 PRO A CA 1
ATOM 890 C C . PRO A 1 112 ? 5.391 -12.544 17.297 1.00 41.84 112 PRO A C 1
ATOM 892 O O . PRO A 1 112 ? 5.644 -13.629 17.824 1.00 41.84 112 PRO A O 1
ATOM 895 N N . ILE A 1 113 ? 6.278 -11.554 17.261 1.00 41.97 113 ILE A N 1
ATOM 896 C CA . ILE A 1 113 ? 7.397 -11.511 18.190 1.00 41.97 113 ILE A CA 1
ATOM 897 C C . ILE A 1 113 ? 6.759 -11.061 19.501 1.00 41.97 113 ILE A C 1
ATOM 899 O O . ILE A 1 113 ? 6.190 -9.976 19.549 1.00 41.97 113 ILE A O 1
ATOM 903 N N . CYS A 1 114 ? 6.766 -11.998 20.450 1.00 35.03 114 CYS A N 1
ATOM 904 C CA . CYS A 1 114 ? 6.249 -11.967 21.818 1.00 35.03 114 CYS A CA 1
ATOM 905 C C . CYS A 1 114 ? 5.918 -10.593 22.412 1.00 35.03 114 CYS A C 1
ATOM 907 O O . CYS A 1 114 ? 6.817 -9.724 22.416 1.00 35.03 114 CYS A O 1
#

Radius of gyration: 15.57 Å; chains: 1; bounding box: 31×36×45 Å